Protein AF-A0A7H4MPA0-F1 (afdb_monomer_lite)

Secondary structure (DSSP, 8-state):
--------PPPP-PPPPGGGGSPPPPPPPPSS--HHHHHHHHHHHHHHHHHHHHHHHTT--

Organism: Klebsiella variicola (NCBI:txid244366)

Radius of gyration: 21.24 Å; chains: 1; bounding box: 32×36×66 Å

Sequence (61 aa):
MCSAGYLHQAVAVVPIRADLREDTPIPGMEVPFTWQASLE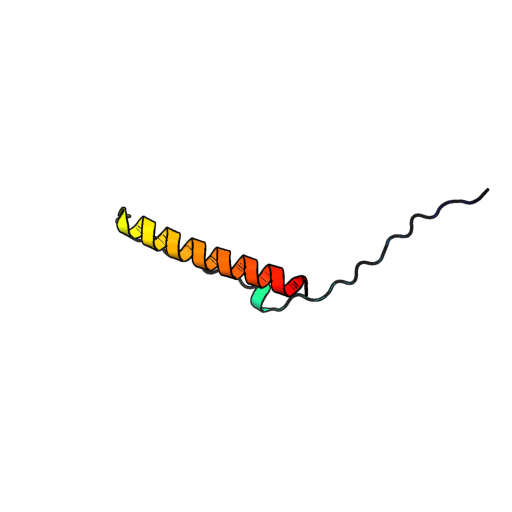LNAKLYSALGQCNLDKAGLET

Structure (mmCIF, N/CA/C/O backbone):
data_AF-A0A7H4MPA0-F1
#
_en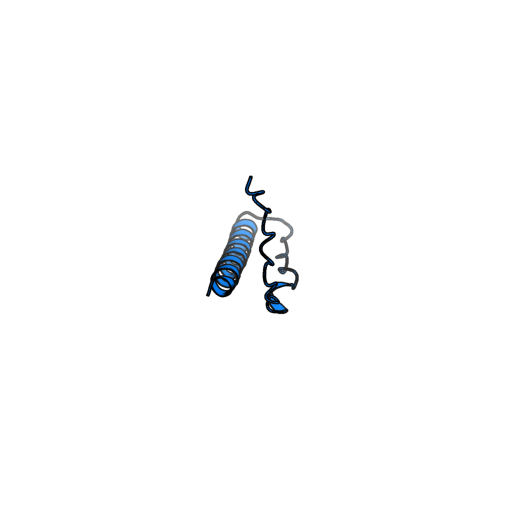try.id   AF-A0A7H4MPA0-F1
#
loop_
_atom_site.group_PDB
_atom_site.id
_atom_site.type_symbol
_atom_site.label_atom_id
_atom_site.label_alt_id
_atom_site.label_comp_id
_atom_site.label_asym_id
_atom_site.label_entity_id
_atom_site.label_seq_id
_atom_site.pdbx_PDB_ins_code
_atom_site.Cartn_x
_atom_site.Cartn_y
_atom_site.Cartn_z
_atom_site.occupancy
_atom_site.B_iso_or_equiv
_atom_site.auth_seq_id
_atom_site.auth_comp_id
_atom_site.auth_asym_id
_atom_site.auth_atom_id
_atom_site.pdbx_PDB_model_num
ATOM 1 N N . MET A 1 1 ? 9.844 25.393 -50.237 1.00 43.88 1 MET A N 1
ATOM 2 C CA . MET A 1 1 ? 9.005 25.496 -49.025 1.00 43.88 1 MET A CA 1
ATOM 3 C C . MET A 1 1 ? 9.172 24.178 -48.278 1.00 43.88 1 MET A C 1
ATOM 5 O O . MET A 1 1 ? 8.800 23.157 -48.838 1.00 43.88 1 MET A O 1
ATOM 9 N N . CYS A 1 2 ? 9.853 24.157 -47.127 1.00 41.12 2 CYS A N 1
ATOM 10 C CA . CYS A 1 2 ? 10.043 22.930 -46.338 1.00 41.12 2 CYS A CA 1
ATOM 11 C C . CYS A 1 2 ? 8.746 22.586 -45.601 1.00 41.12 2 CYS A C 1
ATOM 13 O O . CYS A 1 2 ? 8.284 23.394 -44.800 1.00 41.12 2 CYS A O 1
ATOM 15 N N . SER A 1 3 ? 8.191 21.395 -45.828 1.00 48.53 3 SER A N 1
ATOM 16 C CA . SER A 1 3 ? 7.155 20.841 -44.954 1.00 48.53 3 SER A CA 1
ATOM 17 C C . SER A 1 3 ? 7.821 20.173 -43.755 1.00 48.53 3 SER A C 1
ATOM 19 O O . SER A 1 3 ? 8.579 19.218 -43.913 1.00 48.53 3 SER A O 1
ATOM 21 N N . ALA A 1 4 ? 7.541 20.685 -42.559 1.00 61.72 4 ALA A N 1
ATOM 22 C CA . ALA A 1 4 ? 7.881 20.032 -41.303 1.00 61.72 4 ALA A CA 1
ATOM 23 C C . ALA A 1 4 ? 6.993 18.788 -41.136 1.00 61.72 4 ALA A C 1
ATOM 25 O O . ALA A 1 4 ? 5.802 18.897 -40.853 1.00 61.72 4 ALA A O 1
ATOM 26 N N . GLY A 1 5 ? 7.562 17.605 -41.367 1.00 60.56 5 GLY A N 1
ATOM 27 C CA . GLY A 1 5 ? 6.923 16.341 -41.016 1.00 60.56 5 GLY A CA 1
ATOM 28 C C . GLY A 1 5 ? 6.996 16.131 -39.507 1.00 60.56 5 GLY A C 1
ATOM 29 O O . GLY A 1 5 ? 8.081 16.193 -38.930 1.00 60.56 5 GLY A O 1
ATOM 30 N N . TYR A 1 6 ? 5.857 15.883 -38.862 1.00 62.03 6 TYR A N 1
ATOM 31 C CA . TYR A 1 6 ? 5.837 15.416 -37.479 1.00 62.03 6 TYR A CA 1
ATOM 32 C C . TYR A 1 6 ? 6.464 14.016 -37.446 1.00 62.03 6 TYR A C 1
ATOM 34 O O . TYR A 1 6 ? 5.880 13.058 -37.954 1.00 62.03 6 TYR A O 1
ATOM 42 N N . LEU A 1 7 ? 7.667 13.887 -36.880 1.00 65.69 7 LEU A N 1
ATOM 43 C CA . LEU A 1 7 ? 8.214 12.575 -36.550 1.00 65.69 7 LEU A CA 1
ATOM 44 C C . LEU A 1 7 ? 7.417 12.034 -35.358 1.00 65.69 7 LEU A C 1
ATOM 46 O O . LEU A 1 7 ? 7.527 12.549 -34.245 1.00 65.69 7 LEU A O 1
ATOM 50 N N . HIS A 1 8 ? 6.616 10.994 -35.577 1.00 65.19 8 HIS A N 1
ATOM 51 C CA . HIS A 1 8 ? 6.138 10.172 -34.473 1.00 65.19 8 HIS A CA 1
ATOM 52 C C . HIS A 1 8 ? 7.336 9.388 -33.931 1.00 65.19 8 HIS A C 1
ATOM 54 O O . HIS A 1 8 ? 7.820 8.456 -34.573 1.00 65.19 8 HIS A O 1
ATOM 60 N N . GLN A 1 9 ? 7.850 9.800 -32.770 1.00 68.56 9 GLN A N 1
ATOM 61 C CA . GLN A 1 9 ? 8.882 9.055 -32.057 1.00 68.56 9 GLN A CA 1
ATOM 62 C C . GLN A 1 9 ? 8.313 7.675 -31.702 1.00 68.56 9 GLN A C 1
ATOM 64 O O . GLN A 1 9 ? 7.351 7.576 -30.939 1.00 68.56 9 GLN A O 1
ATOM 69 N N . ALA A 1 10 ? 8.894 6.609 -32.251 1.00 69.62 10 ALA A N 1
ATOM 70 C CA . ALA A 1 10 ? 8.58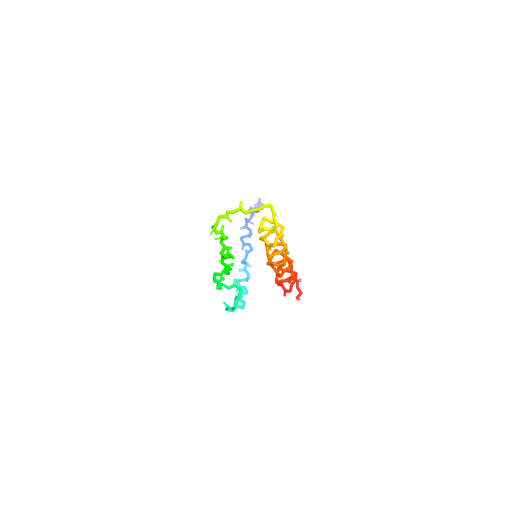2 5.261 -31.799 1.00 69.62 10 ALA A CA 1
ATOM 71 C C . ALA A 1 10 ? 9.053 5.119 -30.342 1.00 69.62 10 ALA A C 1
ATOM 73 O O . ALA A 1 10 ? 10.246 5.236 -30.059 1.00 69.62 10 ALA A O 1
ATOM 74 N N . VAL A 1 11 ? 8.116 4.905 -29.417 1.00 69.06 11 VAL A N 1
ATOM 75 C CA . VAL A 1 11 ? 8.434 4.587 -28.021 1.00 69.06 11 VAL A CA 1
ATOM 76 C C . VAL A 1 11 ? 8.744 3.098 -27.948 1.00 69.06 11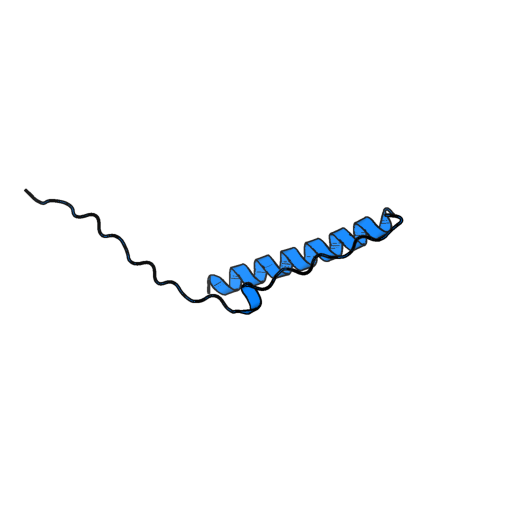 VAL A C 1
ATOM 78 O O . VAL A 1 11 ? 7.898 2.265 -28.278 1.00 69.06 11 VAL A O 1
ATOM 81 N N . ALA A 1 12 ? 9.961 2.756 -27.531 1.00 71.31 12 ALA A N 1
ATOM 82 C CA . ALA A 1 12 ? 10.310 1.378 -27.224 1.00 71.31 12 ALA A CA 1
ATOM 83 C C . ALA A 1 12 ? 9.497 0.922 -26.003 1.00 71.31 12 ALA A C 1
ATOM 85 O O . ALA A 1 12 ? 9.644 1.470 -24.912 1.00 71.31 12 ALA A O 1
ATOM 86 N N . VAL A 1 13 ? 8.625 -0.072 -26.188 1.00 73.31 13 VAL A N 1
ATOM 87 C CA . VAL A 1 13 ? 7.907 -0.708 -25.078 1.00 73.31 13 VAL A CA 1
ATOM 88 C C . VAL A 1 13 ? 8.856 -1.711 -24.436 1.00 73.31 13 VAL A C 1
ATOM 90 O O . VAL A 1 13 ? 9.022 -2.823 -24.937 1.00 73.31 13 VAL A O 1
ATOM 93 N N . VAL A 1 14 ? 9.502 -1.312 -23.343 1.00 75.81 14 VAL A N 1
ATOM 94 C CA . VAL A 1 14 ? 10.261 -2.247 -22.508 1.00 75.81 14 VAL A CA 1
ATOM 95 C C . VAL A 1 14 ? 9.254 -3.105 -21.736 1.00 75.81 14 VAL A C 1
ATOM 97 O O . VAL A 1 14 ? 8.384 -2.552 -21.055 1.00 75.81 14 VAL A O 1
ATOM 100 N N . PRO A 1 15 ? 9.311 -4.444 -21.844 1.00 81.38 15 PRO A N 1
ATOM 101 C CA . PRO A 1 15 ? 8.440 -5.306 -21.062 1.00 81.38 15 PRO A CA 1
ATOM 102 C C . PRO A 1 15 ? 8.724 -5.118 -19.570 1.00 81.38 15 PRO A C 1
ATOM 104 O O . PRO A 1 15 ? 9.843 -5.342 -19.114 1.00 81.38 15 PRO A O 1
ATOM 107 N N . ILE A 1 16 ? 7.706 -4.724 -18.808 1.00 84.44 16 ILE A N 1
ATOM 108 C CA . ILE A 1 16 ? 7.785 -4.701 -17.346 1.00 84.44 16 ILE A CA 1
ATOM 109 C C . ILE A 1 16 ? 7.889 -6.129 -16.801 1.00 84.44 16 ILE A C 1
ATOM 111 O O . ILE A 1 16 ? 7.360 -7.072 -17.402 1.00 84.44 16 ILE A O 1
ATOM 115 N N . ARG A 1 17 ? 8.576 -6.284 -15.664 1.00 88.81 17 ARG A N 1
ATOM 116 C CA . ARG A 1 17 ? 8.724 -7.576 -14.981 1.00 88.81 17 ARG A CA 1
ATOM 117 C C . ARG A 1 17 ? 7.340 -8.162 -14.671 1.00 88.81 17 ARG A C 1
ATOM 119 O O . ARG A 1 17 ? 6.408 -7.420 -14.366 1.00 88.81 17 ARG A O 1
ATOM 126 N N . ALA A 1 18 ? 7.196 -9.482 -14.794 1.00 88.88 18 ALA A N 1
ATOM 127 C CA . ALA A 1 18 ? 5.897 -10.148 -14.661 1.00 88.88 18 ALA A CA 1
ATOM 128 C C . ALA A 1 18 ? 5.281 -9.970 -13.265 1.00 88.88 18 ALA A C 1
ATOM 130 O O . ALA A 1 18 ? 4.080 -9.771 -13.160 1.00 88.88 18 ALA A O 1
ATOM 131 N N . ASP A 1 19 ? 6.105 -9.944 -12.218 1.00 89.25 19 ASP A N 1
ATOM 132 C CA . ASP A 1 19 ? 5.671 -9.730 -10.835 1.00 89.25 19 ASP A CA 1
ATOM 133 C C . ASP A 1 19 ? 5.065 -8.339 -10.598 1.00 89.25 19 ASP A C 1
ATOM 135 O O . ASP A 1 19 ? 4.187 -8.191 -9.759 1.00 89.25 19 ASP A O 1
ATOM 139 N N . LEU A 1 20 ? 5.456 -7.333 -11.386 1.00 91.00 20 LEU A N 1
ATOM 140 C CA . LEU A 1 20 ? 4.867 -5.989 -11.330 1.00 91.00 20 LEU A CA 1
ATOM 141 C C . LEU A 1 20 ? 3.485 -5.895 -11.993 1.00 91.00 20 LEU A C 1
ATOM 143 O O . LEU A 1 20 ? 2.870 -4.830 -11.990 1.00 91.00 20 LEU A O 1
ATOM 147 N N . ARG A 1 21 ? 3.021 -6.980 -12.619 1.00 89.38 21 ARG A N 1
ATOM 148 C CA . ARG A 1 21 ? 1.685 -7.087 -13.218 1.00 89.38 21 ARG A CA 1
ATOM 149 C C . ARG A 1 21 ? 0.704 -7.851 -12.341 1.00 89.38 21 ARG A C 1
ATOM 151 O O . ARG A 1 21 ? -0.471 -7.903 -12.691 1.00 89.38 21 ARG A O 1
ATOM 158 N N . GLU A 1 22 ? 1.186 -8.456 -11.263 1.00 91.69 22 GLU A N 1
ATOM 159 C CA . GLU A 1 22 ? 0.347 -9.191 -10.329 1.00 91.69 22 GLU A CA 1
ATOM 160 C C . GLU A 1 22 ? -0.482 -8.225 -9.476 1.00 91.69 22 GLU A C 1
ATOM 162 O O . GLU A 1 22 ? -0.069 -7.096 -9.187 1.00 91.69 22 GLU A O 1
ATOM 167 N N . ASP A 1 23 ? -1.662 -8.677 -9.058 1.00 90.50 23 ASP A N 1
ATOM 168 C CA . ASP A 1 23 ? -2.521 -7.895 -8.176 1.00 90.50 23 ASP A CA 1
ATOM 169 C C . ASP A 1 23 ? -1.829 -7.643 -6.831 1.00 90.50 23 ASP A C 1
ATOM 171 O O . ASP A 1 23 ? -1.242 -8.541 -6.220 1.00 90.50 23 ASP A O 1
ATOM 175 N N . THR A 1 24 ? -1.946 -6.417 -6.315 1.00 89.00 24 THR A N 1
ATOM 176 C CA . THR A 1 24 ? -1.490 -6.122 -4.953 1.00 89.00 24 THR A CA 1
ATOM 177 C C . THR A 1 24 ? -2.434 -6.794 -3.952 1.00 89.00 24 THR A C 1
ATOM 179 O O . THR A 1 24 ? -3.636 -6.508 -3.981 1.00 89.00 24 THR A O 1
ATOM 182 N N . PRO A 1 25 ? -1.936 -7.650 -3.036 1.00 89.69 25 PRO A N 1
ATOM 183 C CA . PRO A 1 25 ? -2.789 -8.297 -2.051 1.00 89.69 25 PRO A CA 1
ATOM 184 C C . PRO A 1 25 ? -3.558 -7.269 -1.217 1.00 89.69 25 PRO A C 1
ATOM 186 O O . PRO A 1 25 ? -2.968 -6.363 -0.627 1.00 89.69 25 PRO A O 1
ATOM 189 N N . ILE A 1 26 ? -4.880 -7.425 -1.141 1.00 88.31 26 ILE A N 1
ATOM 190 C CA . ILE A 1 26 ? -5.731 -6.562 -0.321 1.00 88.31 26 ILE A CA 1
ATOM 191 C C . ILE A 1 26 ? -5.674 -7.073 1.127 1.00 88.31 26 ILE A C 1
ATOM 193 O O . ILE A 1 26 ? -6.094 -8.206 1.384 1.00 88.31 26 ILE A O 1
ATOM 197 N N . PRO A 1 27 ? -5.170 -6.284 2.094 1.00 89.25 27 PRO A N 1
ATOM 198 C CA . PRO A 1 27 ? -5.152 -6.706 3.487 1.00 89.25 27 PRO A CA 1
ATOM 199 C C . PRO A 1 27 ? -6.582 -6.835 4.030 1.00 89.25 27 PRO A C 1
ATOM 201 O O . PRO A 1 27 ? -7.422 -5.959 3.829 1.00 89.25 27 PRO A O 1
ATOM 204 N N . GLY A 1 28 ? -6.854 -7.936 4.734 1.00 90.81 28 GLY A N 1
ATOM 205 C CA . GLY A 1 28 ? -8.159 -8.190 5.345 1.00 90.81 28 GLY A CA 1
ATOM 206 C C . GLY A 1 28 ? -8.505 -7.181 6.445 1.00 90.81 28 GLY A C 1
ATOM 207 O O . GLY A 1 28 ? -7.628 -6.711 7.173 1.00 90.81 28 GLY A O 1
ATOM 208 N N . MET A 1 29 ? -9.797 -6.881 6.574 1.00 92.31 29 MET A N 1
ATOM 209 C CA . MET A 1 29 ? -10.348 -6.055 7.647 1.00 92.31 29 MET A CA 1
ATOM 210 C C . MET A 1 29 ? -10.897 -6.949 8.760 1.00 92.31 29 MET A C 1
ATOM 212 O O . MET A 1 29 ? -11.693 -7.850 8.499 1.00 92.31 29 MET A O 1
ATOM 216 N N . GLU A 1 30 ? -10.480 -6.699 9.999 1.00 93.62 30 GLU A N 1
ATOM 217 C CA . GLU A 1 30 ? -10.986 -7.437 11.157 1.00 93.62 30 GLU A CA 1
ATOM 218 C C . GLU A 1 30 ? -12.393 -6.982 11.556 1.00 93.62 30 GLU A C 1
ATOM 220 O O . GLU A 1 30 ? -12.747 -5.808 11.423 1.00 93.62 30 GLU A O 1
ATOM 225 N N . VAL A 1 31 ? -13.187 -7.920 12.084 1.00 92.94 31 VAL A N 1
ATOM 226 C CA . VAL A 1 31 ? -14.547 -7.673 12.576 1.00 92.94 31 VAL A CA 1
ATOM 227 C C . VAL A 1 31 ? -14.686 -8.262 13.989 1.00 92.94 31 VAL A C 1
ATOM 229 O O . VAL A 1 31 ? -14.509 -9.471 14.145 1.00 92.94 31 VAL A O 1
ATOM 232 N N . PRO A 1 32 ? -15.025 -7.456 15.018 1.00 93.44 32 PRO A N 1
ATOM 233 C CA . PRO A 1 32 ? -15.345 -6.027 14.952 1.00 93.44 32 PRO A CA 1
ATOM 234 C C . PRO A 1 32 ? -14.118 -5.154 14.646 1.00 93.44 32 PRO A C 1
ATOM 236 O O . PRO A 1 32 ? -13.018 -5.419 15.125 1.00 93.44 32 PRO A O 1
ATOM 239 N N . PHE A 1 33 ? -14.320 -4.080 13.880 1.00 97.06 33 PHE A N 1
ATOM 240 C CA . PHE A 1 33 ? -13.238 -3.175 13.498 1.00 97.06 33 PHE A CA 1
ATOM 241 C C . PHE A 1 33 ? -12.924 -2.202 14.639 1.00 97.06 33 PHE A C 1
ATOM 243 O O . PHE A 1 33 ? -13.595 -1.186 14.829 1.00 97.06 33 PHE A O 1
ATOM 250 N N . THR A 1 34 ? -11.928 -2.559 15.446 1.00 97.62 34 THR A N 1
ATOM 251 C CA . THR A 1 34 ? -11.476 -1.746 16.579 1.00 97.62 34 THR A CA 1
ATOM 252 C C . THR A 1 34 ? -10.494 -0.661 16.137 1.00 97.62 34 THR A C 1
ATOM 254 O O . THR A 1 34 ? -9.923 -0.705 15.046 1.00 97.62 34 THR A O 1
ATOM 257 N N . TRP A 1 35 ? -10.233 0.308 17.017 1.00 97.38 35 TRP A N 1
ATOM 258 C CA . TRP A 1 35 ? -9.185 1.301 16.776 1.00 97.38 35 TRP A CA 1
ATOM 259 C C . TRP A 1 35 ? -7.802 0.654 16.584 1.00 97.38 35 TRP A C 1
ATOM 261 O O . TRP A 1 35 ? -7.084 1.024 15.659 1.00 97.38 35 TRP A O 1
ATOM 271 N N . GLN A 1 36 ? -7.459 -0.360 17.384 1.00 97.81 36 GLN A N 1
ATOM 272 C CA . GLN A 1 36 ? -6.202 -1.101 17.238 1.00 97.81 36 GLN A CA 1
ATOM 273 C C . GLN A 1 36 ? -6.115 -1.796 15.867 1.00 97.81 36 GLN A C 1
ATOM 275 O O . GLN A 1 36 ? -5.115 -1.643 15.168 1.00 97.81 36 GLN A O 1
ATOM 280 N N . ALA A 1 37 ? -7.196 -2.453 15.430 1.00 97.19 37 ALA A N 1
ATOM 281 C CA . ALA A 1 37 ? -7.266 -3.071 14.104 1.00 97.19 37 ALA A CA 1
ATOM 282 C C . ALA A 1 37 ? -7.078 -2.043 12.972 1.00 97.19 37 ALA A C 1
ATOM 284 O O . ALA A 1 37 ? -6.477 -2.346 11.941 1.00 97.19 37 ALA A O 1
ATOM 285 N N . SER A 1 38 ? -7.530 -0.797 13.168 1.00 96.94 38 SER A N 1
ATOM 286 C CA . SER A 1 38 ? -7.288 0.282 12.206 1.00 96.94 38 SER A CA 1
ATOM 287 C C . SER A 1 38 ? -5.811 0.667 12.107 1.00 96.94 38 SER A C 1
ATOM 289 O O . SER A 1 38 ? -5.326 0.916 11.004 1.00 96.94 38 SER A O 1
ATOM 291 N N . LEU A 1 39 ? -5.068 0.679 13.219 1.00 97.81 39 LEU A N 1
ATOM 292 C CA . LEU A 1 39 ? -3.632 0.966 13.199 1.00 97.81 39 LEU A CA 1
ATOM 293 C C . LEU A 1 39 ? -2.864 -0.120 12.449 1.00 97.81 39 LEU A C 1
ATOM 295 O O . LEU A 1 39 ? -2.005 0.183 11.624 1.00 97.81 39 LEU A O 1
ATOM 299 N N . GLU A 1 40 ? -3.212 -1.379 12.694 1.00 97.00 40 GLU A N 1
ATOM 300 C CA . GLU A 1 40 ? -2.592 -2.519 12.023 1.00 97.00 40 GLU A CA 1
ATOM 301 C C . GLU A 1 40 ? -2.910 -2.546 10.528 1.00 97.00 40 GLU A C 1
ATOM 303 O O . GLU A 1 40 ? -2.026 -2.808 9.710 1.00 97.00 40 GLU A O 1
ATOM 308 N N . LEU A 1 41 ? -4.149 -2.220 10.150 1.00 96.69 41 LEU A N 1
ATOM 309 C CA . LEU A 1 41 ? -4.523 -2.061 8.750 1.00 96.69 41 LEU A CA 1
ATOM 310 C C . LEU A 1 41 ? -3.731 -0.924 8.088 1.00 96.69 41 LEU A C 1
ATOM 312 O O . LEU A 1 41 ? -3.176 -1.125 7.010 1.00 96.69 41 LEU A O 1
ATOM 316 N N . ASN A 1 42 ? -3.613 0.237 8.739 1.00 97.12 42 ASN A N 1
ATOM 317 C CA . ASN A 1 42 ? -2.809 1.348 8.224 1.00 97.12 42 ASN A CA 1
ATOM 318 C C . ASN A 1 42 ? -1.336 0.949 8.054 1.00 97.12 42 ASN A C 1
ATOM 320 O O . ASN A 1 42 ? -0.749 1.242 7.016 1.00 97.12 42 ASN A O 1
ATOM 324 N N . ALA A 1 43 ? -0.748 0.229 9.014 1.00 97.06 43 ALA A N 1
ATOM 325 C CA . ALA A 1 43 ? 0.623 -0.263 8.900 1.00 97.06 43 ALA A CA 1
ATOM 326 C C . ALA A 1 43 ? 0.806 -1.175 7.673 1.00 97.06 43 ALA A C 1
ATOM 328 O O . ALA A 1 43 ? 1.718 -0.952 6.878 1.00 97.06 43 ALA A O 1
ATOM 329 N N . LYS A 1 44 ? -0.102 -2.142 7.464 1.00 96.00 44 LYS A N 1
ATOM 330 C CA . LYS A 1 44 ? -0.090 -3.033 6.288 1.00 96.00 44 LYS A CA 1
ATOM 331 C C . LYS A 1 44 ? -0.183 -2.243 4.976 1.00 96.00 44 LYS A C 1
ATOM 333 O O . LYS A 1 44 ? 0.573 -2.512 4.044 1.00 96.00 44 LYS A O 1
ATOM 338 N N . LEU A 1 45 ? -1.071 -1.249 4.916 1.00 96.19 45 LEU A N 1
ATOM 339 C CA . LEU A 1 45 ? -1.254 -0.399 3.736 1.00 96.19 45 LEU A CA 1
ATOM 340 C C . LEU A 1 45 ? -0.016 0.456 3.437 1.00 96.19 45 LEU A C 1
ATOM 342 O O . LEU A 1 45 ? 0.410 0.529 2.286 1.00 96.19 45 LEU A O 1
ATOM 346 N N . TYR A 1 46 ? 0.599 1.065 4.455 1.00 97.12 46 TYR A N 1
ATOM 347 C CA . TYR A 1 46 ? 1.817 1.855 4.268 1.00 97.12 46 TYR A CA 1
ATOM 348 C C . TYR A 1 46 ? 3.005 1.000 3.824 1.00 97.12 46 TYR A C 1
ATOM 350 O O . TYR A 1 46 ? 3.782 1.446 2.980 1.00 97.12 46 TYR A O 1
ATOM 358 N N . SER A 1 47 ? 3.134 -0.232 4.325 1.00 95.50 47 SER A N 1
ATOM 359 C CA . SER A 1 47 ? 4.149 -1.172 3.839 1.00 95.50 47 SER A CA 1
ATOM 360 C C . SER A 1 47 ? 3.939 -1.536 2.368 1.00 95.50 47 SER A C 1
ATOM 362 O O . SER A 1 47 ? 4.894 -1.480 1.595 1.00 95.50 47 SER A O 1
ATOM 364 N N . ALA A 1 48 ? 2.702 -1.845 1.960 1.00 94.81 48 ALA A N 1
ATOM 365 C CA . ALA A 1 48 ? 2.382 -2.142 0.562 1.00 94.81 48 ALA A CA 1
ATOM 366 C C . ALA A 1 48 ? 2.686 -0.946 -0.356 1.00 94.81 48 ALA A C 1
ATOM 368 O O . ALA A 1 48 ? 3.350 -1.100 -1.376 1.00 94.81 48 ALA A O 1
ATOM 369 N N . LEU A 1 49 ? 2.290 0.266 0.047 1.00 95.81 49 LEU A N 1
ATOM 370 C CA . LEU A 1 49 ? 2.597 1.489 -0.699 1.00 95.81 49 LEU A CA 1
ATOM 371 C C . LEU A 1 49 ? 4.109 1.747 -0.797 1.00 95.81 49 LEU A C 1
ATOM 373 O O . LEU A 1 49 ? 4.598 2.179 -1.841 1.00 95.81 49 LEU A O 1
ATOM 377 N N . GLY A 1 50 ? 4.851 1.477 0.280 1.00 96.00 50 GLY A N 1
ATOM 378 C CA . GLY A 1 50 ? 6.309 1.545 0.289 1.00 96.00 50 GLY A CA 1
ATOM 379 C C . GLY A 1 50 ? 6.929 0.628 -0.764 1.00 96.00 50 GLY A C 1
ATOM 380 O O . GLY A 1 50 ? 7.773 1.082 -1.535 1.00 96.00 50 GLY A O 1
ATOM 381 N N . GLN A 1 51 ? 6.457 -0.619 -0.855 1.00 94.88 51 GLN A N 1
ATOM 382 C CA . GLN A 1 51 ? 6.912 -1.562 -1.876 1.00 94.88 51 GLN A CA 1
ATOM 383 C C . GLN A 1 51 ? 6.581 -1.074 -3.291 1.00 94.88 51 GLN A C 1
ATOM 385 O O . GLN A 1 51 ? 7.473 -1.038 -4.132 1.00 94.88 51 GLN A O 1
ATOM 390 N N . CYS A 1 52 ? 5.361 -0.584 -3.534 1.00 93.31 52 CYS A N 1
ATOM 391 C CA . CYS A 1 52 ? 4.982 -0.036 -4.841 1.00 93.31 52 CYS A CA 1
ATOM 392 C C . CYS A 1 52 ? 5.896 1.120 -5.286 1.00 93.31 52 CYS A C 1
ATOM 394 O O . CYS A 1 52 ? 6.223 1.245 -6.466 1.00 93.31 52 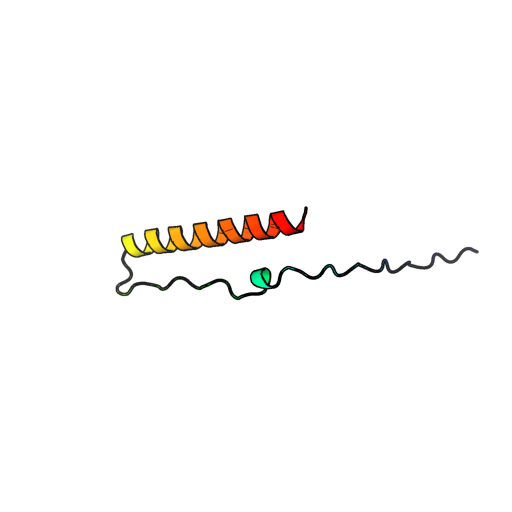CYS A O 1
ATOM 396 N N . ASN A 1 53 ? 6.328 1.972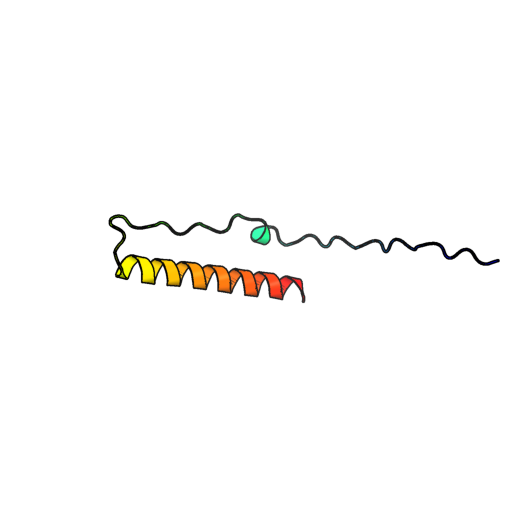 -4.353 1.00 95.62 53 ASN A N 1
ATOM 397 C CA . ASN A 1 53 ? 7.250 3.065 -4.662 1.00 95.62 53 ASN A CA 1
ATOM 398 C C . ASN A 1 53 ? 8.659 2.560 -5.015 1.00 95.62 53 ASN A C 1
ATOM 400 O O . ASN A 1 53 ? 9.289 3.119 -5.912 1.00 95.62 53 ASN A O 1
ATOM 404 N N . LEU A 1 54 ? 9.143 1.508 -4.345 1.00 95.25 54 LEU A N 1
ATOM 405 C CA . LEU A 1 54 ? 10.420 0.864 -4.674 1.00 95.25 54 LEU A CA 1
ATOM 406 C C . LEU A 1 54 ? 10.364 0.177 -6.041 1.00 95.25 54 LEU A C 1
ATOM 408 O O . LEU A 1 54 ? 11.262 0.360 -6.859 1.00 95.25 54 LEU A O 1
ATOM 412 N N . ASP A 1 55 ? 9.283 -0.554 -6.304 1.00 92.44 55 ASP A N 1
ATOM 413 C CA . ASP A 1 55 ? 9.032 -1.225 -7.577 1.00 92.44 55 ASP A CA 1
ATOM 414 C C . ASP A 1 55 ? 9.004 -0.229 -8.739 1.00 92.44 55 ASP A C 1
ATOM 416 O O . ASP A 1 55 ? 9.629 -0.458 -9.774 1.00 92.44 55 ASP A O 1
ATOM 420 N N . LYS A 1 56 ? 8.335 0.915 -8.544 1.00 89.56 56 LYS A N 1
ATOM 421 C CA . LYS A 1 56 ? 8.328 2.017 -9.507 1.00 89.56 56 LYS A CA 1
ATOM 422 C C . LYS A 1 56 ? 9.734 2.574 -9.738 1.00 89.56 56 LYS A C 1
ATOM 424 O O . LYS A 1 56 ? 10.123 2.755 -10.886 1.00 89.56 56 LYS A O 1
ATOM 429 N N . ALA A 1 57 ? 10.493 2.838 -8.674 1.00 91.75 57 ALA A N 1
ATOM 430 C CA . ALA A 1 57 ? 11.846 3.380 -8.791 1.00 91.75 57 ALA A CA 1
ATOM 431 C C . ALA A 1 57 ? 12.790 2.430 -9.550 1.00 91.75 57 ALA A C 1
ATOM 433 O O . ALA A 1 57 ? 13.614 2.888 -10.334 1.00 91.75 57 ALA A O 1
ATOM 434 N N . GLY A 1 58 ? 12.629 1.113 -9.380 1.00 87.62 58 GLY A N 1
ATOM 435 C CA . GLY A 1 58 ? 13.400 0.100 -10.109 1.00 87.62 58 GLY A CA 1
ATOM 436 C C . GLY A 1 58 ? 13.064 -0.029 -11.601 1.00 87.62 58 GLY A C 1
ATOM 437 O O . GLY A 1 58 ? 13.778 -0.725 -12.314 1.00 87.62 58 GLY A O 1
ATOM 438 N N . LEU A 1 59 ? 11.992 0.610 -12.088 1.00 85.44 59 LEU A N 1
ATOM 439 C CA . LEU A 1 59 ? 11.697 0.719 -13.524 1.00 85.44 59 LEU A CA 1
ATOM 440 C C . LEU A 1 59 ? 12.390 1.919 -14.184 1.00 85.44 59 LEU A C 1
ATOM 442 O O . LEU A 1 59 ? 12.514 1.952 -15.406 1.00 85.44 59 LEU A O 1
ATOM 446 N N . GLU A 1 60 ? 12.783 2.919 -13.393 1.00 72.69 60 GLU A N 1
ATOM 447 C CA . GLU A 1 60 ? 13.426 4.149 -13.872 1.00 72.69 60 GLU A CA 1
ATOM 448 C C . GLU A 1 60 ? 14.965 4.021 -13.952 1.00 72.69 60 GLU A C 1
ATOM 450 O O . GLU A 1 60 ? 15.628 4.941 -14.434 1.00 72.69 60 GLU A O 1
ATOM 455 N N . THR A 1 61 ? 15.522 2.886 -13.509 1.00 59.44 61 THR A N 1
ATOM 456 C CA . THR A 1 61 ? 16.946 2.498 -13.594 1.00 59.44 61 THR A CA 1
ATOM 457 C C . THR A 1 61 ? 17.211 1.512 -14.720 1.00 59.44 61 THR A C 1
ATOM 459 O O . THR A 1 61 ? 18.213 1.707 -15.443 1.00 59.44 61 THR A O 1
#

Foldseek 3Di:
DDDDDPDPPDDDDDDQDPVLVDDQDQDDADPVRDPVSVVVNVVVVVVSVVVVVVSVVVVVD

pLDDT: mean 85.09, std 14.55, range [41.12, 97.81]